Protein AF-A0A836UZK9-F1 (afdb_monomer_lite)

Structure (mmCIF, N/CA/C/O backbone):
data_AF-A0A836UZK9-F1
#
_entry.id   AF-A0A836UZK9-F1
#
loop_
_atom_site.group_PDB
_atom_site.id
_atom_site.type_symbol
_atom_site.label_atom_id
_atom_site.label_alt_id
_atom_site.label_comp_id
_atom_site.label_asym_id
_atom_site.label_entity_id
_atom_site.label_seq_id
_atom_site.pdbx_PDB_ins_code
_atom_site.Cartn_x
_atom_site.Cartn_y
_atom_site.Cartn_z
_atom_site.occupancy
_atom_site.B_iso_or_equiv
_atom_site.auth_seq_id
_atom_site.auth_comp_id
_atom_site.auth_asym_id
_atom_site.auth_atom_id
_atom_site.pdbx_PDB_model_num
ATOM 1 N N . MET A 1 1 ? -27.262 3.653 51.704 1.00 62.16 1 MET A N 1
ATOM 2 C CA . MET A 1 1 ? -25.904 4.072 51.270 1.00 62.16 1 MET A CA 1
ATOM 3 C C . MET A 1 1 ? -25.247 3.076 50.307 1.00 62.16 1 MET A C 1
ATOM 5 O O . MET A 1 1 ? -24.619 3.533 49.365 1.00 62.16 1 MET A O 1
ATOM 9 N N . PHE A 1 2 ? -25.447 1.758 50.453 1.00 68.50 2 PHE A N 1
ATOM 10 C CA . PHE A 1 2 ? -24.838 0.733 49.582 1.00 68.50 2 PHE A CA 1
ATOM 11 C C . PHE A 1 2 ? -25.220 0.803 48.087 1.00 68.50 2 PHE A C 1
ATOM 13 O O . PHE A 1 2 ? -24.342 0.720 47.234 1.00 68.50 2 PHE A O 1
ATOM 20 N N . GLY A 1 3 ? -26.495 1.025 47.744 1.00 82.44 3 GLY A N 1
ATOM 21 C CA . GLY A 1 3 ? -26.939 1.017 46.338 1.00 82.44 3 GLY A CA 1
ATOM 22 C C . GLY A 1 3 ? -26.381 2.158 45.476 1.00 82.44 3 GLY A C 1
ATOM 23 O O . GLY A 1 3 ? -26.083 1.960 44.304 1.00 82.44 3 GLY A O 1
ATOM 24 N N . ARG A 1 4 ? -26.167 3.346 46.057 1.00 88.62 4 ARG A N 1
ATOM 25 C CA . ARG A 1 4 ? -25.669 4.517 45.313 1.00 88.62 4 ARG A CA 1
ATOM 26 C C . ARG A 1 4 ? -24.194 4.375 44.923 1.00 88.62 4 ARG A C 1
ATOM 28 O O . ARG A 1 4 ? -23.813 4.783 43.832 1.00 88.62 4 ARG A O 1
ATOM 35 N N . ASN A 1 5 ? -23.393 3.743 45.780 1.00 90.19 5 ASN A N 1
ATOM 36 C CA . ASN A 1 5 ? -21.978 3.480 45.511 1.00 90.19 5 ASN A CA 1
ATOM 37 C C . ASN A 1 5 ? -21.803 2.385 44.448 1.00 90.19 5 ASN A C 1
ATOM 39 O O . ASN A 1 5 ? -20.914 2.490 43.610 1.00 90.19 5 ASN A O 1
ATOM 43 N N . LEU A 1 6 ? -22.682 1.376 44.442 1.00 92.81 6 LEU A N 1
ATOM 44 C CA . LEU A 1 6 ? -22.675 0.321 43.427 1.00 92.81 6 LEU A CA 1
ATOM 45 C C . LEU A 1 6 ? -23.009 0.868 42.031 1.00 92.81 6 LEU A C 1
ATOM 47 O O . LEU A 1 6 ? -22.312 0.559 41.071 1.00 92.81 6 LEU A O 1
ATOM 51 N N . VAL A 1 7 ? -24.032 1.722 41.921 1.00 94.88 7 VAL A N 1
ATOM 52 C CA . VAL A 1 7 ? -24.397 2.368 40.647 1.00 94.88 7 VAL A CA 1
ATOM 53 C C . VAL A 1 7 ? -23.269 3.267 40.138 1.00 94.88 7 VAL A C 1
ATOM 55 O O . VAL A 1 7 ? -22.942 3.220 38.955 1.00 94.88 7 VAL A O 1
ATOM 58 N N . ALA A 1 8 ? -22.632 4.041 41.022 1.00 94.69 8 ALA A N 1
ATOM 59 C CA . ALA A 1 8 ? -21.491 4.877 40.652 1.00 94.69 8 ALA A CA 1
ATOM 60 C C . ALA A 1 8 ? -20.296 4.043 40.155 1.00 94.69 8 ALA A C 1
ATOM 62 O O . ALA A 1 8 ? -19.672 4.402 39.158 1.00 94.69 8 ALA A O 1
ATOM 63 N N . LEU A 1 9 ? -20.009 2.908 40.802 1.00 95.56 9 LEU A N 1
ATOM 64 C CA . LEU A 1 9 ? -18.934 2.003 40.394 1.00 95.56 9 LEU A CA 1
ATOM 65 C C . LEU A 1 9 ? -19.220 1.348 39.037 1.00 95.56 9 LEU A C 1
ATOM 67 O O . LEU A 1 9 ? -18.336 1.288 38.190 1.00 95.56 9 LEU A O 1
ATOM 71 N N . LEU A 1 10 ? -20.458 0.906 38.804 1.00 96.44 10 LEU A N 1
ATOM 72 C CA . LEU A 1 10 ? -20.872 0.333 37.521 1.00 96.44 10 LEU A CA 1
ATOM 73 C C . LEU A 1 10 ? -20.794 1.362 36.389 1.00 96.44 10 LEU A C 1
ATOM 75 O O . LEU A 1 10 ? -20.305 1.041 35.310 1.00 96.44 10 LEU A O 1
ATOM 79 N N . ALA A 1 11 ? -21.220 2.603 36.639 1.00 95.44 11 ALA A N 1
ATOM 80 C CA . ALA A 1 11 ? -21.107 3.687 35.668 1.00 95.44 11 ALA A CA 1
ATOM 81 C C . ALA A 1 11 ? -19.641 4.008 35.336 1.00 95.44 11 ALA A C 1
ATOM 83 O O . ALA A 1 11 ? -19.313 4.206 34.168 1.00 95.44 11 ALA A O 1
ATOM 84 N N . LEU A 1 12 ? -18.757 4.002 36.341 1.00 95.44 12 LEU A N 1
ATOM 85 C CA . LEU A 1 12 ? -17.316 4.191 36.157 1.00 95.44 12 LEU A CA 1
ATOM 86 C C . LEU A 1 12 ? -16.670 3.026 35.389 1.00 95.44 12 LEU A C 1
ATOM 88 O O . LEU A 1 12 ? -15.865 3.246 34.491 1.00 95.44 12 LEU A O 1
ATOM 92 N N . CYS A 1 13 ? -17.035 1.780 35.699 1.00 95.31 13 CYS A N 1
ATOM 93 C CA . CYS A 1 13 ? -16.576 0.621 34.934 1.00 95.31 13 CYS A CA 1
ATOM 94 C C . CYS A 1 13 ? -17.043 0.693 33.477 1.00 95.31 13 CYS A C 1
ATOM 96 O O . CYS A 1 13 ? -16.256 0.426 32.573 1.00 95.31 13 CYS A O 1
ATOM 98 N N . MET A 1 14 ? -18.295 1.089 33.239 1.00 94.25 14 MET A N 1
ATOM 99 C CA . MET A 1 14 ? -18.835 1.211 31.887 1.00 94.25 14 MET A CA 1
ATOM 100 C C . MET A 1 14 ? -18.094 2.281 31.074 1.00 94.25 14 MET A C 1
ATOM 102 O O . MET A 1 14 ? -17.758 2.047 29.916 1.00 94.25 14 MET A O 1
ATOM 106 N N . SER A 1 15 ? -17.794 3.439 31.670 1.00 91.31 15 SER A N 1
ATOM 107 C CA . SER A 1 15 ? -17.053 4.501 30.983 1.00 91.31 15 SER A CA 1
ATOM 108 C C . SER A 1 15 ? -15.599 4.114 30.700 1.00 91.31 15 SER A C 1
ATOM 110 O O . SER A 1 15 ? -15.104 4.397 29.610 1.00 91.31 15 SER A O 1
ATOM 112 N N . LEU A 1 16 ? -14.936 3.397 31.612 1.00 91.62 16 LEU A N 1
ATOM 113 C CA . LEU A 1 16 ? -13.589 2.859 31.382 1.00 91.62 16 LEU A CA 1
ATOM 114 C C . LEU A 1 16 ? -13.558 1.829 30.241 1.00 91.62 16 LEU A C 1
ATOM 116 O O . LEU A 1 16 ? -12.657 1.872 29.403 1.00 91.62 16 LEU A O 1
ATOM 120 N N . LEU A 1 17 ? -14.556 0.943 30.163 1.00 91.88 17 LEU A N 1
ATOM 121 C CA . LEU A 1 17 ? -14.681 -0.020 29.063 1.00 91.88 17 LEU A CA 1
ATOM 122 C C . LEU A 1 17 ? -14.902 0.674 27.713 1.00 91.88 17 LEU A C 1
ATOM 124 O O . LEU A 1 17 ? -14.336 0.253 26.708 1.00 91.88 17 LEU A O 1
ATOM 128 N N . LEU A 1 18 ? -15.677 1.761 27.690 1.00 88.44 18 LEU A N 1
ATOM 129 C CA . LEU A 1 18 ? -15.939 2.527 26.471 1.00 88.44 18 LEU A CA 1
ATOM 130 C C . LEU A 1 18 ? -14.673 3.200 25.918 1.00 88.44 18 LEU A C 1
ATOM 132 O O . LEU A 1 18 ? -14.486 3.264 24.706 1.00 88.44 18 LEU A O 1
ATOM 136 N N . VAL A 1 19 ? -13.793 3.684 26.801 1.00 85.25 19 VAL A N 1
ATOM 137 C CA . VAL A 1 19 ? -12.495 4.258 26.410 1.00 85.25 19 VAL A CA 1
ATOM 138 C C . VAL A 1 19 ? -11.555 3.177 25.876 1.00 85.25 19 VAL A C 1
ATOM 140 O O . VAL A 1 19 ? -10.894 3.390 24.865 1.00 85.25 19 VAL A O 1
ATOM 143 N N . ALA A 1 20 ? -11.537 1.997 26.500 1.00 81.50 20 ALA A N 1
ATOM 144 C CA . ALA A 1 20 ? -10.716 0.874 26.047 1.00 81.50 20 ALA A CA 1
ATOM 145 C C . ALA A 1 20 ? -11.182 0.274 24.704 1.00 81.50 20 ALA A C 1
ATOM 147 O O . ALA A 1 20 ? -10.374 -0.292 23.974 1.00 81.50 20 ALA A O 1
ATOM 148 N N . ALA A 1 21 ? -12.470 0.399 24.368 1.00 82.38 21 ALA A N 1
ATOM 149 C CA . ALA A 1 21 ? -13.056 -0.131 23.134 1.00 82.38 21 ALA A CA 1
ATOM 150 C C . ALA A 1 21 ? -12.842 0.761 21.896 1.00 82.38 21 ALA A C 1
ATOM 152 O O . ALA A 1 21 ? -13.346 0.445 20.817 1.00 82.38 21 ALA A O 1
ATOM 153 N N . GLN A 1 22 ? -12.124 1.880 22.023 1.00 79.31 22 GLN A N 1
ATOM 154 C CA . GLN A 1 22 ? -11.838 2.756 20.890 1.00 79.31 22 GLN A CA 1
ATOM 155 C C . GLN A 1 22 ? -10.921 2.033 19.901 1.00 79.31 22 GLN A C 1
ATOM 157 O O . GLN A 1 22 ? -9.744 1.796 20.171 1.00 79.31 22 GLN A O 1
ATOM 162 N N . ALA A 1 23 ? -11.478 1.662 18.747 1.00 77.56 23 ALA A N 1
ATOM 163 C CA . ALA A 1 23 ? -10.706 1.069 17.668 1.00 77.56 23 ALA A CA 1
ATOM 164 C C . ALA A 1 23 ? -9.641 2.061 17.183 1.00 77.56 23 ALA A C 1
ATOM 166 O O . ALA A 1 23 ? -9.904 3.261 17.056 1.00 77.56 23 ALA A O 1
ATOM 167 N N . ALA A 1 24 ? -8.445 1.551 16.885 1.00 79.81 24 ALA A N 1
ATOM 168 C CA . ALA A 1 24 ? -7.426 2.355 16.232 1.00 79.81 24 ALA A CA 1
ATOM 169 C C . ALA A 1 24 ? -7.976 2.893 14.897 1.00 79.81 24 ALA A C 1
ATOM 171 O O . ALA A 1 24 ? -8.669 2.157 14.184 1.00 79.81 24 ALA A O 1
ATOM 172 N N . PRO A 1 25 ? -7.693 4.159 14.544 1.00 84.19 25 PRO A N 1
ATOM 173 C CA . PRO A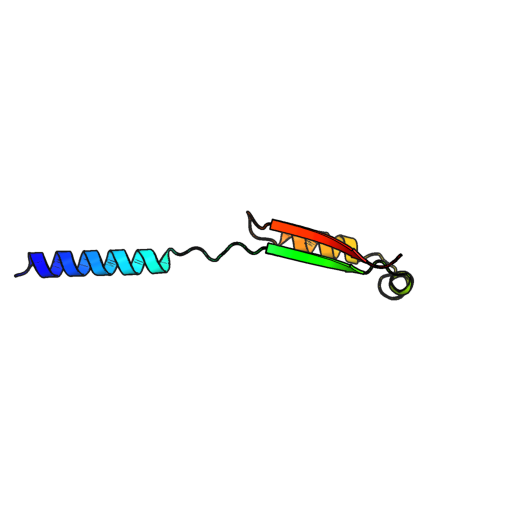 1 25 ? -8.133 4.709 13.274 1.00 84.19 25 PRO A CA 1
ATOM 174 C C . PRO A 1 25 ? -7.553 3.884 12.123 1.00 84.19 25 PRO A C 1
ATOM 176 O O . PRO A 1 25 ? -6.364 3.558 12.107 1.00 84.19 25 PRO A O 1
ATOM 179 N N . VAL A 1 26 ? -8.402 3.551 11.152 1.00 89.62 26 VAL A N 1
ATOM 180 C CA . VAL A 1 26 ? -7.972 2.867 9.933 1.00 89.62 26 VAL A CA 1
ATOM 181 C C . VAL A 1 26 ? -7.115 3.839 9.108 1.00 89.62 26 VAL A C 1
ATOM 183 O O . VAL A 1 26 ? -7.567 4.956 8.847 1.00 89.62 26 VAL A O 1
ATOM 186 N N . PRO A 1 27 ? -5.890 3.463 8.699 1.00 90.69 27 PRO A N 1
ATOM 187 C CA . PRO A 1 27 ? -5.000 4.383 7.993 1.00 90.69 27 PRO A CA 1
ATOM 188 C C . PRO A 1 27 ? -5.460 4.662 6.548 1.00 90.69 27 PRO A C 1
ATOM 190 O O . PRO A 1 27 ? -6.064 3.795 5.913 1.00 90.69 27 PRO A O 1
ATOM 193 N N . ASP A 1 28 ? -5.128 5.854 6.026 1.00 95.00 28 ASP A N 1
ATOM 194 C CA . ASP A 1 28 ? -5.115 6.196 4.586 1.00 95.00 28 ASP A CA 1
ATOM 195 C C . ASP A 1 28 ? -3.658 6.156 4.098 1.00 95.00 28 ASP A C 1
ATOM 197 O O . ASP A 1 28 ? -2.801 6.865 4.632 1.00 95.00 28 ASP A O 1
ATOM 201 N N . VAL A 1 29 ? -3.356 5.301 3.120 1.00 95.94 29 VAL A N 1
ATOM 202 C CA . VAL A 1 29 ? -1.986 5.004 2.680 1.00 95.94 29 VAL A CA 1
ATOM 203 C C . VAL A 1 29 ? -1.774 5.441 1.234 1.00 95.94 29 VAL A C 1
ATOM 205 O O . VAL A 1 29 ? -2.431 4.963 0.314 1.00 95.94 29 VAL A O 1
ATOM 208 N N . ARG A 1 30 ? -0.788 6.309 0.991 1.00 96.88 30 ARG A N 1
ATOM 209 C CA . ARG A 1 30 ? -0.445 6.784 -0.358 1.00 96.88 30 ARG A CA 1
ATOM 210 C C . ARG A 1 30 ? 0.991 6.425 -0.684 1.00 96.88 30 ARG A C 1
ATOM 212 O O . ARG A 1 30 ? 1.912 6.882 -0.013 1.00 96.88 30 ARG A O 1
ATOM 219 N N . VAL A 1 31 ? 1.172 5.602 -1.710 1.00 96.31 31 VAL A N 1
ATOM 220 C CA . VAL A 1 31 ? 2.482 5.110 -2.138 1.00 96.31 31 VAL A CA 1
ATOM 221 C C . VAL A 1 31 ? 2.853 5.764 -3.458 1.00 96.31 31 VAL A C 1
ATOM 223 O O . VAL A 1 31 ? 2.076 5.743 -4.410 1.00 96.31 31 VAL A O 1
ATOM 226 N N . VAL A 1 32 ? 4.058 6.319 -3.518 1.00 97.12 32 VAL A N 1
ATOM 227 C CA . VAL A 1 32 ? 4.640 6.872 -4.741 1.00 97.12 32 VAL A CA 1
ATOM 228 C C . VAL A 1 32 ? 5.825 5.994 -5.136 1.00 97.12 32 VAL A C 1
ATOM 230 O O . VAL A 1 32 ? 6.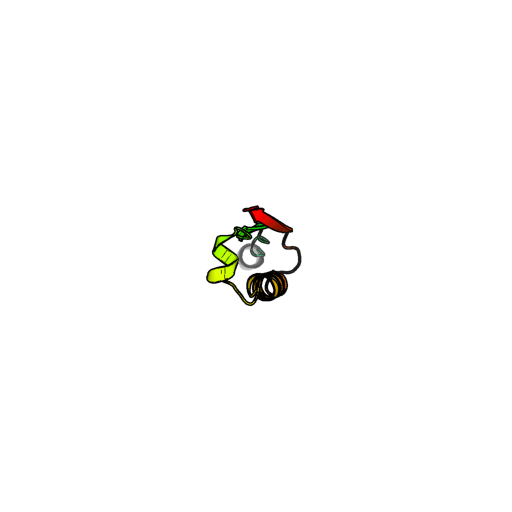775 5.845 -4.371 1.00 97.12 32 VAL A O 1
ATOM 233 N N . VAL A 1 33 ? 5.743 5.371 -6.309 1.00 96.88 33 VAL A N 1
ATOM 234 C CA . VAL A 1 33 ? 6.709 4.390 -6.813 1.00 96.88 33 VAL A CA 1
ATOM 235 C C . VAL A 1 33 ? 7.559 5.024 -7.906 1.00 96.88 33 VAL A C 1
ATOM 237 O O . VAL A 1 33 ? 7.035 5.483 -8.922 1.00 96.88 33 VAL A O 1
ATOM 240 N N . ASP A 1 34 ? 8.874 5.020 -7.711 1.00 96.06 34 ASP A N 1
ATOM 241 C CA . ASP A 1 34 ? 9.827 5.453 -8.733 1.00 96.06 34 ASP A CA 1
ATOM 242 C C . ASP A 1 34 ? 9.847 4.446 -9.891 1.00 96.06 34 ASP A C 1
ATOM 244 O O . ASP A 1 34 ? 10.080 3.248 -9.697 1.00 96.06 34 ASP A O 1
ATOM 248 N N . ILE A 1 35 ? 9.584 4.937 -11.099 1.00 96.31 35 ILE A N 1
ATOM 249 C CA . ILE A 1 35 ? 9.706 4.201 -12.361 1.00 96.31 35 ILE A CA 1
ATOM 250 C C . ILE A 1 35 ? 10.671 4.899 -13.336 1.00 96.31 35 ILE A C 1
ATOM 252 O O . ILE A 1 35 ? 10.689 4.577 -14.522 1.00 96.31 35 ILE A O 1
ATOM 256 N N . SER A 1 36 ? 11.477 5.847 -12.849 1.00 97.00 36 SER A N 1
ATOM 257 C CA . SER A 1 36 ? 12.457 6.598 -13.635 1.00 97.00 36 SER A CA 1
ATOM 258 C C . SER A 1 36 ? 13.496 5.695 -14.301 1.00 97.00 36 SER A C 1
ATOM 260 O O . SER A 1 36 ? 13.756 4.565 -13.882 1.00 97.00 36 SER A O 1
ATOM 262 N N . GLY A 1 37 ? 14.185 6.225 -15.317 1.00 97.00 37 GLY A N 1
ATOM 263 C CA . GLY A 1 37 ? 15.244 5.498 -16.022 1.00 97.00 37 GLY A CA 1
ATOM 264 C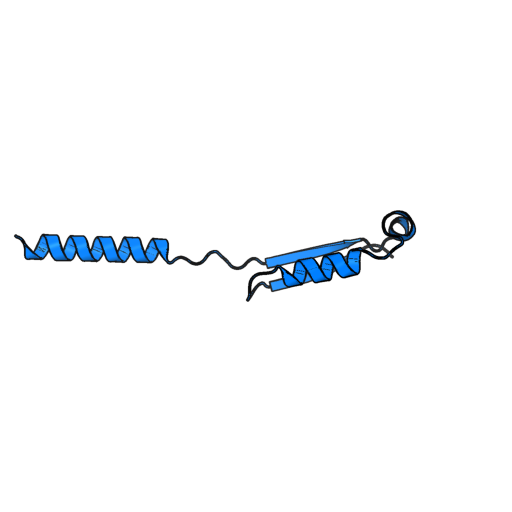 C . GLY A 1 37 ? 16.363 4.959 -15.114 1.00 97.00 37 GLY A C 1
ATOM 265 O O . GLY A 1 37 ? 16.941 3.916 -15.423 1.00 97.00 37 GLY A O 1
ATOM 266 N N . SER A 1 38 ? 16.629 5.607 -13.972 1.00 96.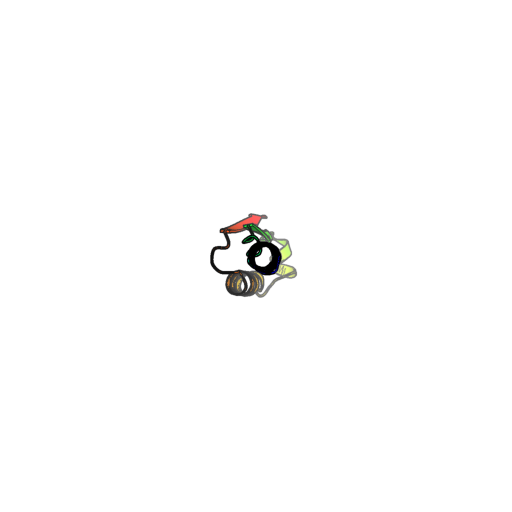19 38 SER A N 1
ATOM 267 C CA . SER A 1 38 ? 17.616 5.147 -12.981 1.00 96.19 38 SER A CA 1
ATOM 268 C C . SER A 1 38 ? 17.273 3.769 -12.398 1.00 96.19 38 SER A C 1
ATOM 270 O O . SER A 1 38 ? 18.166 2.980 -12.075 1.00 96.19 38 SER A O 1
ATOM 272 N N . MET A 1 39 ? 15.982 3.424 -12.366 1.00 97.31 39 MET A N 1
ATOM 273 C CA . MET A 1 39 ? 15.490 2.153 -11.846 1.00 97.31 39 MET A CA 1
ATOM 274 C C . MET A 1 39 ? 15.914 0.959 -12.698 1.00 97.31 39 MET A C 1
ATOM 276 O O . MET A 1 39 ? 15.968 -0.149 -12.181 1.00 97.31 39 MET A O 1
ATOM 280 N N . LYS A 1 40 ? 16.341 1.162 -13.953 1.00 96.25 40 LYS A N 1
ATOM 281 C CA . LYS A 1 40 ? 16.992 0.098 -14.742 1.00 96.25 40 LYS A CA 1
ATOM 282 C C . LYS A 1 40 ? 18.274 -0.416 -14.079 1.00 96.25 40 LYS A C 1
ATOM 284 O O . LYS A 1 40 ? 18.619 -1.577 -14.256 1.00 96.25 40 LYS A O 1
ATOM 289 N N . LYS A 1 41 ? 18.976 0.445 -13.335 1.00 97.50 41 LYS A N 1
ATOM 290 C CA . LYS A 1 41 ? 20.188 0.099 -12.583 1.00 97.50 41 LYS A CA 1
ATOM 291 C C . LYS A 1 41 ? 19.881 -0.225 -11.122 1.00 97.50 41 LYS A C 1
ATOM 293 O O . LYS A 1 41 ? 20.465 -1.161 -10.588 1.00 97.50 41 LYS A O 1
ATOM 298 N N . ASN A 1 42 ? 19.001 0.549 -10.487 1.00 97.06 42 ASN A N 1
ATOM 299 C CA . ASN A 1 42 ? 18.726 0.434 -9.051 1.00 97.06 42 ASN A CA 1
ATOM 300 C C . ASN A 1 42 ? 17.771 -0.721 -8.712 1.00 97.06 42 ASN A C 1
ATOM 302 O O . ASN A 1 42 ? 17.877 -1.305 -7.639 1.00 97.06 42 ASN A O 1
ATOM 306 N N . ASP A 1 43 ? 16.863 -1.063 -9.626 1.00 97.69 43 ASP A N 1
ATOM 307 C CA . ASP A 1 43 ? 15.897 -2.154 -9.490 1.00 97.69 43 ASP A CA 1
ATOM 308 C C . ASP A 1 43 ? 15.764 -2.940 -10.816 1.00 97.69 43 ASP A C 1
ATOM 310 O O . ASP A 1 43 ? 14.698 -2.958 -11.452 1.00 97.69 43 ASP A O 1
ATOM 314 N N . PRO A 1 44 ? 16.855 -3.586 -11.277 1.00 97.69 44 PRO A N 1
ATOM 315 C CA . PRO A 1 44 ? 16.892 -4.268 -12.571 1.00 97.69 44 PRO A CA 1
ATOM 316 C C . PRO A 1 44 ? 15.934 -5.464 -12.636 1.00 97.69 44 PRO A C 1
ATOM 318 O O . PRO A 1 44 ? 15.526 -5.874 -13.719 1.00 97.69 44 PRO A O 1
ATOM 321 N N . GLN A 1 45 ? 15.565 -6.021 -11.480 1.00 98.25 45 GLN A N 1
ATOM 322 C CA . GLN A 1 45 ? 14.669 -7.172 -11.362 1.00 98.25 45 GLN A CA 1
ATOM 323 C C . GLN A 1 45 ? 13.208 -6.772 -11.120 1.00 98.25 45 GLN A C 1
ATOM 325 O O . GLN A 1 45 ? 12.355 -7.646 -10.985 1.00 98.25 45 GLN A O 1
ATOM 330 N N . ASN A 1 46 ? 12.899 -5.471 -11.093 1.00 96.75 46 ASN A N 1
ATOM 331 C CA . ASN A 1 46 ? 11.545 -4.962 -10.881 1.00 96.75 46 ASN A CA 1
ATOM 332 C C . ASN A 1 46 ? 10.926 -5.409 -9.537 1.00 96.75 46 ASN A C 1
ATOM 334 O O . ASN A 1 46 ? 9.733 -5.712 -9.453 1.00 96.75 46 ASN A O 1
ATOM 338 N N . LEU A 1 47 ? 11.737 -5.433 -8.474 1.00 98.06 47 LEU A N 1
ATOM 339 C CA . LEU A 1 47 ? 11.366 -5.767 -7.096 1.00 98.06 47 LEU A CA 1
ATOM 340 C C . LEU A 1 47 ? 10.321 -4.810 -6.509 1.00 98.06 47 LEU A C 1
ATOM 342 O O . LEU A 1 47 ? 9.614 -5.177 -5.569 1.00 98.06 47 LEU A O 1
ATOM 346 N N . ARG A 1 48 ? 10.138 -3.619 -7.092 1.00 96.81 48 ARG A N 1
ATOM 347 C CA . ARG A 1 48 ? 9.016 -2.729 -6.753 1.00 96.81 48 ARG A CA 1
ATOM 348 C C . ARG A 1 48 ? 7.648 -3.407 -6.894 1.00 96.81 48 ARG A C 1
ATOM 350 O O . ARG A 1 48 ? 6.766 -3.155 -6.080 1.00 96.81 48 ARG A O 1
ATOM 357 N N . VAL A 1 49 ? 7.465 -4.309 -7.864 1.00 96.62 49 VAL A N 1
ATOM 358 C CA . VAL A 1 49 ? 6.195 -5.037 -8.048 1.00 96.62 49 VAL A CA 1
ATOM 359 C C . VAL A 1 49 ? 5.884 -5.960 -6.863 1.00 96.62 49 VAL A C 1
ATOM 361 O O . VAL A 1 49 ? 4.818 -5.797 -6.262 1.00 96.62 49 VAL A O 1
ATOM 364 N N . PRO A 1 50 ? 6.751 -6.923 -6.488 1.00 97.88 50 PRO A N 1
ATOM 365 C CA . PRO A 1 50 ? 6.498 -7.750 -5.314 1.00 97.88 50 PRO A CA 1
ATOM 366 C C . PRO A 1 50 ? 6.483 -6.939 -4.011 1.00 97.88 50 PRO A C 1
ATOM 368 O O . PRO A 1 50 ? 5.691 -7.265 -3.131 1.00 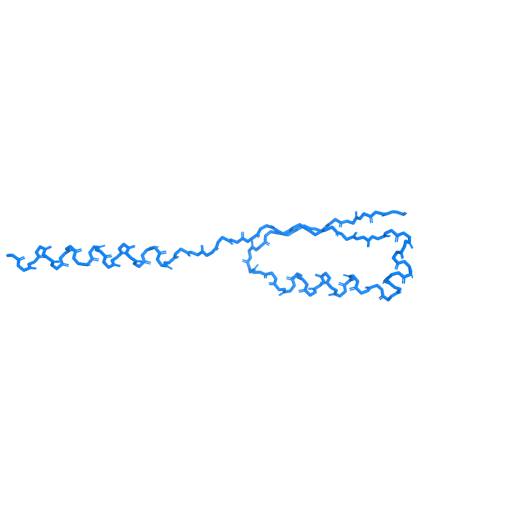97.88 50 PRO A O 1
ATOM 371 N N . ALA A 1 51 ? 7.256 -5.853 -3.897 1.00 97.50 51 ALA A N 1
ATOM 372 C CA . ALA A 1 51 ? 7.212 -4.976 -2.725 1.00 97.50 51 ALA A CA 1
ATOM 373 C C . ALA A 1 51 ? 5.844 -4.294 -2.553 1.00 97.50 51 ALA A C 1
ATOM 375 O O . ALA A 1 51 ? 5.284 -4.303 -1.460 1.00 97.50 51 ALA A O 1
ATOM 376 N N . VAL A 1 52 ? 5.263 -3.763 -3.635 1.00 96.81 52 VAL A N 1
ATOM 377 C CA . VAL A 1 52 ? 3.916 -3.169 -3.606 1.00 96.81 52 VAL A CA 1
ATOM 378 C C . VAL A 1 52 ? 2.858 -4.219 -3.266 1.00 96.81 52 VAL A C 1
ATOM 380 O O . VAL A 1 52 ? 1.965 -3.948 -2.467 1.00 96.81 52 VAL A O 1
ATOM 383 N N . ARG A 1 53 ? 2.965 -5.437 -3.813 1.00 96.25 53 ARG A N 1
ATOM 384 C CA . ARG A 1 53 ? 2.049 -6.540 -3.469 1.00 96.25 53 ARG A CA 1
ATOM 385 C C . ARG A 1 53 ? 2.126 -6.903 -1.988 1.00 96.25 53 ARG A C 1
ATOM 387 O O . ARG A 1 53 ? 1.084 -7.057 -1.357 1.00 96.25 53 ARG A O 1
ATOM 394 N N . LEU A 1 54 ? 3.338 -7.007 -1.443 1.00 97.31 54 LEU A N 1
ATOM 395 C CA . LEU A 1 54 ? 3.549 -7.263 -0.022 1.00 97.31 54 LEU A CA 1
ATOM 396 C C . LEU A 1 54 ? 2.946 -6.140 0.825 1.00 97.31 54 LEU A C 1
ATOM 398 O O . LEU A 1 54 ? 2.179 -6.426 1.738 1.00 97.31 54 LEU A O 1
ATOM 402 N N . LEU A 1 55 ? 3.220 -4.877 0.489 1.00 95.88 55 LEU A N 1
ATOM 403 C CA . LEU A 1 55 ? 2.668 -3.723 1.199 1.00 95.88 55 LEU A CA 1
ATOM 404 C C . LEU A 1 55 ? 1.142 -3.796 1.263 1.00 95.88 55 LEU A C 1
ATOM 406 O O . LEU A 1 55 ? 0.588 -3.728 2.354 1.00 95.88 55 LEU A O 1
ATOM 410 N N . VAL A 1 56 ? 0.473 -4.004 0.123 1.00 94.31 56 VAL A N 1
ATOM 411 C CA . VAL A 1 56 ? -0.993 -4.130 0.065 1.00 94.31 56 VAL A CA 1
ATOM 412 C C . VAL A 1 56 ? -1.490 -5.298 0.919 1.00 94.31 56 VAL A C 1
ATOM 414 O O . VAL A 1 56 ? -2.499 -5.158 1.602 1.00 94.31 56 VAL A O 1
ATOM 417 N N . SER A 1 57 ? -0.777 -6.429 0.934 1.00 95.56 57 SER A N 1
ATOM 418 C CA . SER A 1 57 ? -1.168 -7.600 1.735 1.00 95.56 57 SER A CA 1
ATOM 419 C C . SER A 1 57 ? -1.066 -7.389 3.250 1.00 95.56 57 SER A C 1
ATOM 421 O O . SER A 1 57 ? -1.686 -8.126 4.011 1.00 95.56 57 SER A O 1
ATOM 423 N N . LEU A 1 58 ? -0.292 -6.391 3.683 1.00 95.56 58 LEU A N 1
ATOM 424 C CA . LEU A 1 58 ? -0.104 -6.044 5.090 1.00 95.56 58 LEU A CA 1
ATOM 425 C C . LEU A 1 58 ? -1.080 -4.964 5.573 1.00 95.56 58 LEU A C 1
ATOM 427 O O . LEU A 1 58 ? -1.092 -4.652 6.764 1.00 95.56 58 LEU A O 1
ATOM 431 N N . LEU A 1 59 ? -1.874 -4.366 4.678 1.00 94.88 59 LEU A N 1
ATOM 432 C CA . LEU A 1 59 ? -2.794 -3.303 5.063 1.00 94.88 59 LEU A CA 1
ATOM 433 C C . LEU A 1 59 ? -3.965 -3.860 5.887 1.00 94.88 59 LEU A C 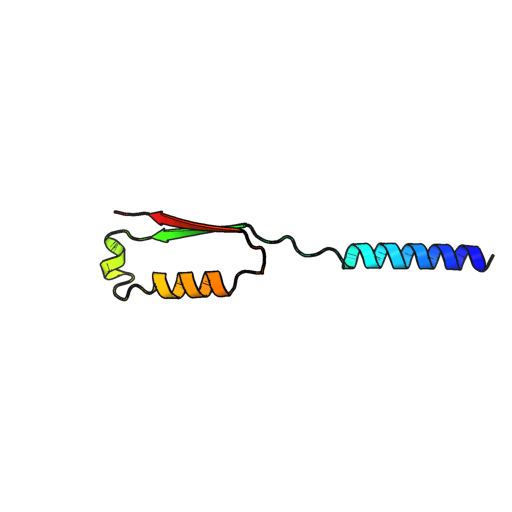1
ATOM 435 O O . LEU A 1 59 ? -4.537 -4.891 5.522 1.00 94.88 59 LEU A O 1
ATOM 439 N N . PRO A 1 60 ? -4.364 -3.172 6.975 1.00 93.88 60 PRO A N 1
ATOM 440 C CA . PRO A 1 60 ? -5.578 -3.509 7.701 1.00 93.88 60 PRO A CA 1
ATOM 441 C C . PRO A 1 60 ? -6.810 -3.510 6.792 1.00 93.88 60 PRO A C 1
ATOM 443 O O . PRO A 1 60 ? -6.915 -2.748 5.827 1.00 93.88 60 PRO A O 1
ATOM 446 N N . GLN A 1 61 ? -7.794 -4.337 7.134 1.00 91.31 61 GLN A N 1
ATOM 447 C CA . GLN A 1 61 ? -9.073 -4.318 6.437 1.00 91.31 61 GLN A CA 1
ATOM 448 C C . GLN A 1 61 ? -9.730 -2.932 6.554 1.00 91.31 61 GLN A C 1
ATOM 450 O O . GLN A 1 61 ? -9.758 -2.331 7.625 1.00 91.31 61 GLN A O 1
ATOM 455 N N . GLY A 1 62 ? -10.272 -2.437 5.440 1.00 91.12 62 GLY A N 1
ATOM 456 C CA . GLY A 1 62 ? -10.900 -1.116 5.365 1.00 91.12 62 GLY A CA 1
ATOM 457 C C . GLY A 1 62 ? -9.930 0.036 5.092 1.00 91.12 62 GLY A C 1
ATOM 458 O O . GLY A 1 62 ? -10.389 1.162 4.913 1.00 91.12 62 GLY A O 1
ATOM 459 N N . THR A 1 63 ? -8.617 -0.218 5.027 1.00 95.12 63 THR A N 1
ATOM 460 C CA . THR A 1 63 ? -7.634 0.796 4.628 1.00 95.12 63 THR A CA 1
ATOM 461 C C . THR A 1 63 ? -7.922 1.317 3.226 1.00 95.12 63 THR A C 1
ATOM 463 O O . THR A 1 63 ? -8.028 0.551 2.267 1.00 95.12 63 THR A O 1
ATOM 466 N N . GLN A 1 64 ? -8.007 2.642 3.108 1.00 95.25 64 GLN A N 1
ATOM 467 C CA . GLN A 1 64 ? -7.972 3.314 1.816 1.00 95.25 64 GLN A CA 1
ATOM 468 C C . GLN A 1 64 ? -6.515 3.428 1.382 1.00 95.25 64 GLN A C 1
ATOM 470 O O . GLN A 1 64 ? -5.664 3.851 2.164 1.00 95.25 64 GLN A O 1
ATOM 475 N N . ALA A 1 65 ? -6.219 3.009 0.154 1.00 96.19 65 ALA A N 1
ATOM 476 C CA . ALA A 1 65 ? -4.870 3.077 -0.376 1.00 96.19 65 ALA A CA 1
ATOM 477 C C . ALA A 1 65 ? -4.845 3.546 -1.829 1.00 96.19 65 ALA A C 1
ATOM 479 O O . ALA A 1 65 ? -5.709 3.183 -2.626 1.00 96.19 65 ALA A O 1
ATOM 480 N N . GLY A 1 66 ? -3.821 4.325 -2.176 1.00 96.75 66 GLY A N 1
ATOM 481 C CA . GLY A 1 66 ? -3.554 4.766 -3.541 1.00 96.75 66 GLY A CA 1
ATOM 482 C C . GLY A 1 66 ? -2.090 4.569 -3.922 1.00 96.75 66 GLY A C 1
ATOM 483 O O . GLY A 1 66 ? -1.193 4.718 -3.088 1.00 96.75 66 GLY A O 1
ATOM 484 N N . ILE A 1 67 ? -1.852 4.231 -5.189 1.00 95.81 67 ILE A N 1
ATOM 485 C CA . ILE A 1 67 ? -0.515 4.024 -5.753 1.00 95.81 67 ILE A CA 1
ATOM 486 C C . ILE A 1 67 ? -0.345 4.975 -6.935 1.00 95.81 67 ILE A C 1
ATOM 488 O O . ILE A 1 67 ? -1.137 4.948 -7.875 1.00 95.81 67 ILE A O 1
ATOM 492 N N . TRP A 1 68 ? 0.712 5.778 -6.901 1.00 97.25 68 TRP A N 1
ATOM 493 C CA . TRP A 1 68 ? 1.137 6.643 -7.994 1.00 97.25 68 TRP A CA 1
ATOM 494 C C . TRP A 1 68 ? 2.532 6.247 -8.442 1.00 97.25 68 TRP A C 1
ATOM 496 O O . TRP A 1 68 ? 3.353 5.813 -7.639 1.00 97.25 68 TRP A O 1
ATOM 506 N N . THR A 1 69 ? 2.815 6.421 -9.722 1.00 96.19 69 THR A N 1
ATOM 507 C CA . THR A 1 69 ? 4.156 6.246 -10.276 1.00 96.19 69 THR A CA 1
ATOM 508 C C . THR A 1 69 ? 4.733 7.599 -10.659 1.00 96.19 69 THR A C 1
ATOM 510 O O . THR A 1 69 ? 3.988 8.480 -11.087 1.00 96.19 69 THR A O 1
ATOM 513 N N . PHE A 1 70 ? 6.049 7.762 -10.554 1.00 95.75 70 PHE A N 1
ATOM 514 C CA . PHE A 1 70 ? 6.736 8.951 -11.054 1.00 95.75 70 PHE A CA 1
ATOM 515 C C . PHE A 1 70 ? 8.016 8.586 -11.806 1.00 95.75 70 PHE A C 1
ATOM 517 O O . PHE A 1 70 ? 8.636 7.561 -11.534 1.00 95.75 70 PHE A O 1
ATOM 524 N N . GLY A 1 71 ? 8.412 9.448 -12.739 1.00 88.62 71 GLY A N 1
ATOM 525 C CA . GLY A 1 71 ? 9.452 9.152 -13.722 1.00 88.62 71 GLY A CA 1
ATOM 526 C C . GLY A 1 71 ? 8.840 8.630 -15.023 1.00 88.62 71 GLY A C 1
ATOM 527 O O . GLY A 1 71 ? 7.832 7.930 -15.005 1.00 88.62 71 GLY A O 1
ATOM 528 N N . ALA A 1 72 ? 9.416 9.036 -16.151 1.00 69.06 72 ALA A N 1
ATOM 529 C CA . ALA A 1 72 ? 9.071 8.589 -17.498 1.00 69.06 72 ALA A CA 1
ATOM 530 C C . ALA A 1 72 ? 10.369 8.287 -18.252 1.00 69.06 72 ALA A C 1
ATOM 532 O O . ALA A 1 72 ? 11.358 9.020 -18.006 1.00 69.06 72 ALA A O 1
#

Radius of gyration: 24.32 Å; chains: 1; bounding box: 47×17×69 Å

Sequence (72 aa):
MFGRNLVALLALCMSLLLVAAQAAPVPDVRVVVDISGSMKKNDPQNLRVPAVRLLVSLLPQGTQAGIWTFGA

Secondary structure (DSSP, 8-state):
-HHHHHHHHHHHHHHHHHHHT-PPPPPEEEEEEE-STTHHHHSTT-THHHHHHHHHHTSPTT-EEEEEEE--

Foldseek 3Di:
DVVVVVVVVVVVVVVVVVVVPDDDDFEAEEEEAEPAPCCCVVPVPPVVVVVVVVVVVPGDPPHHYYYHYDHD

pLDDT: mean 92.43, std 7.33, range [62.16, 98.25]